Protein AF-A0A443Z5L1-F1 (afdb_monomer)

Solvent-accessible surface area (backbone atoms only — not comparable to full-atom values): 10093 Å² total; per-residue (Å²): 135,88,76,89,63,59,66,66,55,50,50,53,52,42,49,55,24,50,52,39,71,44,59,54,64,62,52,59,70,40,66,21,40,40,35,29,65,48,74,68,53,53,53,55,48,51,52,52,41,41,73,74,41,65,88,54,39,79,82,70,52,28,36,80,43,54,78,55,35,88,76,70,85,80,66,93,71,75,99,59,76,60,66,81,42,47,64,56,54,55,54,52,40,72,60,31,64,40,27,32,42,43,48,59,40,71,24,76,44,93,84,50,72,67,53,70,56,58,50,50,52,36,58,53,31,46,53,74,78,22,33,53,48,63,34,91,25,11,36,71,70,52,76,52,58,62,66,62,50,45,53,52,49,35,71,78,35,76,82,46,50,67,56,76,49,82,53,50,40,38,67,69,86,51,55,81

Mean predicted aligned error: 8.58 Å

Radius of gyration: 18.23 Å; Cα contacts (8 Å, |Δi|>4): 230; chains: 1; bounding box: 40×37×64 Å

Secondary structure (DSSP, 8-state):
-----HHHHHHHHHHHHHHTT--HHHHHH-S-EEEESSHHHHHHHHHHHHHH-TT--BTTTBEEEESS-S--SS-SS-S-TTTTTHHHHHHHHTT-SSEEEEE----SSTTPPPPHHHHHHHHHHTSTT-EEEE-SSSSGGGGS-HHHHHHHHHHH-TT---BS---TTS-TT-B-

Structure (mmCIF, N/CA/C/O backbone):
data_AF-A0A443Z5L1-F1
#
_entry.id   AF-A0A443Z5L1-F1
#
loop_
_atom_site.group_PDB
_atom_site.id
_atom_site.type_symbol
_atom_site.label_atom_id
_atom_site.label_alt_id
_atom_site.label_comp_id
_atom_site.label_asym_id
_atom_site.label_entity_id
_atom_site.label_seq_id
_atom_site.pdbx_PDB_ins_code
_atom_site.Cartn_x
_atom_site.Cartn_y
_atom_site.Cartn_z
_atom_site.occupancy
_atom_site.B_iso_or_equiv
_atom_site.auth_seq_id
_atom_site.auth_comp_id
_atom_site.auth_asym_id
_atom_site.auth_atom_id
_atom_site.pdbx_PDB_model_num
ATOM 1 N N . MET A 1 1 ? -18.007 12.789 37.864 1.00 31.73 1 MET A N 1
ATOM 2 C CA . MET A 1 1 ? -17.925 13.951 36.954 1.00 31.73 1 MET A CA 1
ATOM 3 C C . MET A 1 1 ? -17.239 13.487 35.683 1.00 31.73 1 MET A C 1
ATOM 5 O O . MET A 1 1 ? -16.045 13.236 35.713 1.00 31.73 1 MET A O 1
ATOM 9 N N . SER A 1 2 ? -18.011 13.251 34.622 1.00 41.75 2 SER A N 1
ATOM 10 C CA . SER A 1 2 ? -17.485 12.865 33.310 1.00 41.75 2 SER A CA 1
ATOM 11 C C . SER A 1 2 ? -17.088 14.154 32.591 1.00 41.75 2 SER A C 1
ATOM 13 O O . SER A 1 2 ? -17.957 14.958 32.257 1.00 41.75 2 SER A O 1
ATOM 15 N N . SER A 1 3 ? -15.787 14.426 32.488 1.00 40.59 3 SER A N 1
ATOM 16 C CA . SER A 1 3 ? -15.288 15.599 31.776 1.00 40.59 3 SER A CA 1
ATOM 17 C C . SER A 1 3 ? -15.259 15.311 30.277 1.00 40.59 3 SER A C 1
ATOM 19 O O . SER A 1 3 ? -14.750 14.299 29.800 1.00 40.59 3 SER A O 1
ATOM 21 N N . VAL A 1 4 ? -15.873 16.224 29.537 1.00 48.72 4 VAL A N 1
ATOM 22 C CA . VAL A 1 4 ? -16.046 16.200 28.090 1.00 48.72 4 VAL A CA 1
ATOM 23 C C . VAL A 1 4 ? -14.678 16.355 27.413 1.00 48.72 4 VAL A C 1
ATOM 25 O O . VAL A 1 4 ? -14.170 17.461 27.283 1.00 48.72 4 VAL A O 1
ATOM 28 N N . GLN A 1 5 ? -14.078 15.243 26.980 1.00 45.69 5 GLN A N 1
ATOM 29 C CA . GLN A 1 5 ? -12.923 15.216 26.063 1.00 45.69 5 GLN A CA 1
ATOM 30 C C . GLN A 1 5 ? -13.309 14.813 24.625 1.00 45.69 5 GLN A C 1
ATOM 32 O O . GLN A 1 5 ? -12.471 14.840 23.724 1.00 45.69 5 GLN A O 1
ATOM 37 N N . SER A 1 6 ? -14.574 14.451 24.365 1.00 50.78 6 SER A N 1
ATOM 38 C CA . SER A 1 6 ? -14.941 13.821 23.088 1.00 50.78 6 SER A CA 1
ATOM 39 C C . SER A 1 6 ? -14.967 14.790 21.902 1.00 50.78 6 SER A C 1
ATOM 41 O O . SER A 1 6 ? -14.531 14.406 20.820 1.00 50.78 6 SER A O 1
ATOM 43 N N . ILE A 1 7 ? -15.394 16.045 22.082 1.00 43.88 7 ILE A N 1
ATOM 44 C CA . ILE A 1 7 ? -15.660 16.966 20.959 1.00 43.88 7 ILE A CA 1
ATOM 45 C C . ILE A 1 7 ? -14.366 17.367 20.237 1.00 43.88 7 ILE A C 1
ATOM 47 O O . ILE A 1 7 ? -14.299 17.275 19.013 1.00 43.88 7 ILE A O 1
ATOM 51 N N . ALA A 1 8 ? -13.314 17.724 20.982 1.00 49.44 8 ALA A N 1
ATOM 52 C CA . ALA A 1 8 ? -12.023 18.096 20.399 1.00 49.44 8 ALA A CA 1
ATOM 53 C C . ALA A 1 8 ? -11.364 16.916 19.661 1.00 49.44 8 ALA A C 1
ATOM 55 O O . ALA A 1 8 ? -10.900 17.076 18.535 1.00 49.44 8 ALA A O 1
ATOM 56 N N . SER A 1 9 ? -11.401 15.712 20.251 1.00 61.09 9 SER A N 1
ATOM 57 C CA . SER A 1 9 ? -10.867 14.507 19.601 1.00 61.09 9 SER A CA 1
ATOM 58 C C . SER A 1 9 ? -11.655 14.120 18.345 1.00 61.09 9 SER A C 1
ATOM 60 O O . SER A 1 9 ? -11.063 13.711 17.352 1.00 61.09 9 SER A O 1
ATOM 62 N N . THR A 1 10 ? -12.981 14.292 18.359 1.00 64.62 10 THR A N 1
ATOM 63 C CA . THR A 1 10 ? -13.854 13.965 17.222 1.00 64.62 10 THR A CA 1
ATOM 64 C C . THR A 1 10 ? -13.638 14.940 16.071 1.00 64.62 10 THR A C 1
ATOM 66 O O . THR A 1 10 ? -13.553 14.511 14.924 1.00 64.62 10 THR A O 1
ATOM 69 N N . GLN A 1 11 ? -13.484 16.235 16.366 1.00 68.06 11 GLN A N 1
ATOM 70 C CA . GLN A 1 11 ? -13.192 17.238 15.345 1.00 68.06 11 GLN A CA 1
ATOM 71 C C . GLN A 1 11 ? -11.801 17.035 14.738 1.00 68.06 11 GLN A C 1
ATOM 73 O O . GLN A 1 11 ? -11.679 17.050 13.520 1.00 68.06 11 GLN A O 1
ATOM 78 N N . ALA A 1 12 ? -10.776 16.782 15.559 1.00 66.62 12 ALA A N 1
ATOM 79 C CA . ALA A 1 12 ? -9.424 16.502 15.076 1.00 66.62 12 ALA A CA 1
ATOM 80 C C . ALA A 1 12 ? -9.391 15.259 14.172 1.00 66.62 12 ALA A C 1
ATOM 82 O O . ALA A 1 12 ? -8.875 15.314 13.061 1.00 66.62 12 ALA A O 1
ATOM 83 N N . LYS A 1 13 ? -10.040 14.169 14.597 1.00 69.06 13 LYS A N 1
ATOM 84 C CA . LYS A 1 13 ? -10.194 12.947 13.794 1.00 69.06 13 LYS A CA 1
ATOM 85 C C . LYS A 1 13 ? -10.928 13.204 12.480 1.00 69.06 13 LYS A C 1
ATOM 87 O O . LYS A 1 13 ? -10.496 12.724 11.440 1.00 69.06 13 LYS A O 1
ATOM 92 N N . SER A 1 14 ? -12.017 13.969 12.524 1.00 72.88 14 SER A N 1
ATOM 93 C CA . SER A 1 14 ? -12.781 14.354 11.333 1.00 72.88 14 SER A CA 1
ATOM 94 C C . SER A 1 14 ? -11.940 15.187 10.363 1.00 72.88 14 SER A C 1
ATOM 96 O O . SER A 1 14 ? -11.967 14.934 9.163 1.00 72.88 14 SER A O 1
ATOM 98 N N . ASN A 1 15 ? -11.144 16.129 10.877 1.00 73.69 15 ASN A N 1
ATOM 99 C CA . ASN A 1 15 ? -10.243 16.948 10.071 1.00 73.69 15 ASN A CA 1
ATOM 100 C C . ASN A 1 15 ? -9.183 16.085 9.377 1.00 73.69 15 ASN A C 1
ATOM 102 O O . ASN A 1 15 ? -9.082 16.165 8.162 1.00 73.69 15 ASN A O 1
ATOM 106 N N . ILE A 1 16 ? -8.517 15.177 10.101 1.00 73.38 16 ILE A N 1
ATOM 107 C CA . ILE A 1 16 ? -7.538 14.248 9.510 1.00 73.38 16 ILE A CA 1
ATOM 108 C C . ILE A 1 16 ? -8.179 13.403 8.396 1.00 73.38 16 ILE A C 1
ATOM 110 O O . ILE A 1 16 ? -7.603 13.237 7.324 1.00 73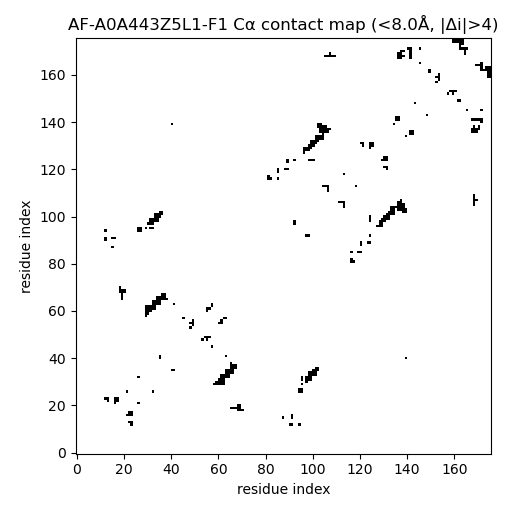.38 16 ILE A O 1
ATOM 114 N N . CYS A 1 17 ? -9.399 12.896 8.609 1.00 74.38 17 CYS A N 1
ATOM 115 C CA . CYS A 1 17 ? -10.117 12.152 7.570 1.00 74.38 17 CYS A CA 1
ATOM 116 C C . CYS A 1 17 ? -10.371 13.027 6.331 1.00 74.38 17 CYS A C 1
ATOM 118 O O . CYS A 1 17 ? -10.115 12.594 5.208 1.00 74.38 17 CYS A O 1
ATOM 120 N N . ASN A 1 18 ? -10.831 14.267 6.533 1.00 75.38 18 ASN A N 1
ATOM 121 C CA . ASN A 1 18 ? -11.095 15.217 5.451 1.00 75.38 18 ASN A CA 1
ATOM 122 C C . ASN A 1 18 ? -9.822 15.613 4.695 1.00 75.38 18 ASN A C 1
ATOM 124 O O . ASN A 1 18 ? -9.876 15.760 3.470 1.00 75.38 18 ASN A O 1
ATOM 128 N N . ASP A 1 19 ? -8.703 15.756 5.402 1.00 73.19 19 ASP A N 1
ATOM 129 C CA . ASP A 1 19 ? -7.395 16.061 4.825 1.00 73.19 19 ASP A CA 1
ATOM 130 C C . ASP A 1 19 ? -6.937 14.920 3.913 1.00 73.19 19 ASP A C 1
ATOM 132 O O . ASP A 1 19 ? -6.482 15.169 2.800 1.00 73.19 19 ASP A O 1
ATOM 136 N N . LEU A 1 20 ? -7.194 13.670 4.310 1.00 72.62 20 LEU A N 1
ATOM 137 C CA . LEU A 1 20 ? -6.984 12.489 3.468 1.00 72.62 20 LEU A CA 1
ATOM 138 C C . LEU A 1 20 ? -8.030 12.314 2.355 1.00 72.62 20 LEU A C 1
ATOM 140 O O . LEU A 1 20 ? -7.861 11.480 1.468 1.00 72.62 20 LEU A O 1
ATOM 144 N N . GLY A 1 21 ? -9.112 13.094 2.378 1.00 78.00 21 GLY A N 1
ATOM 145 C CA . GLY A 1 21 ? -10.202 13.016 1.407 1.00 78.00 21 GLY A CA 1
ATOM 146 C C . GLY A 1 21 ? -11.243 11.927 1.688 1.00 78.00 21 GLY A C 1
ATOM 147 O O . GLY A 1 21 ? -12.059 11.647 0.811 1.00 78.00 21 GLY A O 1
ATOM 148 N N . TYR A 1 22 ? -11.255 11.345 2.890 1.00 81.56 22 TYR A N 1
ATOM 149 C CA . TYR A 1 22 ? -12.206 10.312 3.307 1.00 81.56 22 TYR A CA 1
ATOM 150 C C . TYR A 1 22 ? -13.192 10.828 4.353 1.00 81.56 22 TYR A C 1
ATOM 152 O O . TYR A 1 22 ? -12.892 11.718 5.148 1.00 81.56 22 TYR A O 1
ATOM 160 N N . LYS A 1 23 ? -14.386 10.233 4.410 1.00 82.31 23 LYS A N 1
ATOM 161 C CA . LYS A 1 23 ? -15.304 10.484 5.524 1.00 82.31 23 LYS A CA 1
ATOM 162 C C . LYS A 1 23 ? -14.938 9.574 6.689 1.00 82.31 23 LYS A C 1
ATOM 164 O O . LYS A 1 23 ? -14.677 8.389 6.505 1.00 82.31 23 LYS A O 1
ATOM 169 N N . ALA A 1 24 ? -15.019 10.097 7.911 1.00 81.19 24 ALA A N 1
ATOM 170 C CA . ALA A 1 24 ? -14.783 9.301 9.117 1.00 81.19 24 ALA A CA 1
ATOM 171 C C . ALA A 1 24 ? -15.711 8.070 9.214 1.00 81.19 24 ALA A C 1
ATOM 173 O O . ALA A 1 24 ? -15.306 7.038 9.743 1.00 81.19 24 ALA A O 1
ATOM 174 N N . SER A 1 25 ? -16.936 8.153 8.677 1.00 82.75 25 SER A N 1
ATOM 175 C CA . SER A 1 25 ? -17.868 7.019 8.594 1.00 82.75 25 SER A CA 1
ATOM 176 C C . SER A 1 25 ? -17.292 5.838 7.822 1.00 82.75 25 SER A C 1
ATOM 178 O O . SER A 1 25 ? -17.457 4.702 8.253 1.00 82.75 25 SER A O 1
ATOM 180 N N . ASP A 1 26 ? -16.590 6.110 6.723 1.00 82.62 26 ASP A N 1
ATOM 181 C CA . ASP A 1 26 ? -16.082 5.081 5.815 1.00 82.62 26 ASP A CA 1
ATOM 182 C C . ASP A 1 26 ? -14.966 4.277 6.500 1.00 82.62 26 ASP A C 1
ATOM 184 O O . ASP A 1 26 ? -14.869 3.063 6.346 1.00 82.62 26 ASP A O 1
ATOM 188 N N . ILE A 1 27 ? -14.170 4.953 7.333 1.00 84.25 27 ILE A N 1
ATOM 189 C CA . ILE A 1 27 ? -13.104 4.359 8.148 1.00 84.25 27 ILE A CA 1
ATOM 190 C C . ILE A 1 27 ? -13.691 3.539 9.306 1.00 84.25 27 ILE A C 1
ATOM 192 O O . ILE A 1 27 ? -13.242 2.429 9.592 1.00 84.25 27 ILE A O 1
ATOM 196 N N . LEU A 1 28 ? -14.706 4.074 9.988 1.00 83.44 28 LEU A N 1
ATOM 197 C CA . LEU A 1 28 ? -15.313 3.422 11.153 1.00 83.44 28 LEU A CA 1
ATOM 198 C C . LEU A 1 28 ? -16.140 2.184 10.788 1.00 83.44 28 LEU A C 1
ATOM 200 O O . LEU A 1 28 ? -16.243 1.267 11.598 1.00 83.44 28 LEU A O 1
ATOM 204 N N . GLN A 1 29 ? -16.761 2.174 9.608 1.00 84.06 29 GLN A N 1
ATOM 205 C CA . GLN A 1 29 ? -17.620 1.076 9.157 1.00 84.06 29 GLN A CA 1
ATOM 206 C C . GLN A 1 29 ? -16.851 -0.042 8.448 1.00 84.06 29 GLN A C 1
ATOM 208 O O . GLN A 1 29 ? -17.359 -1.158 8.365 1.00 84.06 29 GLN A O 1
ATOM 213 N N . ALA A 1 30 ? -15.646 0.230 7.943 1.00 86.69 30 ALA A N 1
ATOM 214 C CA . ALA A 1 30 ? -14.820 -0.796 7.323 1.00 86.69 30 ALA A CA 1
ATOM 215 C C . ALA A 1 30 ? -14.405 -1.858 8.353 1.00 86.69 30 ALA A C 1
ATOM 217 O O . ALA A 1 30 ? -13.906 -1.542 9.431 1.00 86.69 30 ALA A O 1
ATOM 218 N N . ASN A 1 31 ? -14.559 -3.136 8.004 1.00 90.56 31 ASN A N 1
ATOM 219 C CA . ASN A 1 31 ? -14.120 -4.239 8.865 1.00 90.56 31 ASN A CA 1
ATOM 220 C C . ASN A 1 31 ? -12.594 -4.258 9.043 1.00 90.56 31 ASN A C 1
ATOM 222 O O . ASN A 1 31 ? -12.097 -4.575 10.120 1.00 90.56 31 ASN A O 1
ATOM 226 N N . CYS A 1 32 ? -11.865 -3.901 7.987 1.00 93.81 32 CYS A N 1
ATOM 227 C CA . CYS A 1 32 ? -10.419 -3.751 7.974 1.00 93.81 32 CYS A CA 1
ATOM 228 C C . CYS A 1 32 ? -10.038 -2.635 6.998 1.00 93.81 32 CYS A C 1
ATOM 230 O O . CYS A 1 32 ? -10.664 -2.501 5.942 1.00 93.81 32 CYS A O 1
ATOM 232 N N . ILE A 1 33 ? -9.016 -1.848 7.324 1.00 93.19 33 ILE A N 1
ATOM 233 C CA . ILE A 1 33 ? -8.470 -0.841 6.407 1.00 93.19 33 ILE A CA 1
ATOM 234 C C . ILE A 1 33 ? -7.036 -1.192 6.064 1.00 93.19 33 ILE A C 1
ATOM 236 O O . ILE A 1 33 ? -6.245 -1.491 6.953 1.00 93.19 33 ILE A O 1
ATOM 240 N N . ILE A 1 34 ? -6.698 -1.107 4.783 1.00 94.25 34 ILE A N 1
ATOM 241 C CA . ILE A 1 34 ? -5.330 -1.234 4.296 1.00 94.25 34 ILE A CA 1
ATOM 242 C C . ILE A 1 34 ? -4.897 0.133 3.760 1.00 94.25 34 ILE A C 1
ATOM 244 O O . ILE A 1 34 ? -5.422 0.612 2.758 1.00 94.25 34 ILE A O 1
ATOM 248 N N . TRP A 1 35 ? -3.964 0.771 4.454 1.00 91.56 35 TRP A N 1
ATOM 249 C CA . TRP A 1 35 ? -3.393 2.065 4.100 1.00 91.56 35 TRP A CA 1
ATOM 250 C C . TRP A 1 35 ? -2.218 1.876 3.147 1.00 91.56 35 TRP A C 1
ATOM 252 O O . TRP A 1 35 ? -1.294 1.133 3.475 1.00 91.56 35 TRP A O 1
ATOM 262 N N . VAL A 1 36 ? -2.250 2.546 1.997 1.00 91.25 36 VAL A N 1
ATOM 263 C CA . VAL A 1 36 ? -1.218 2.445 0.951 1.00 91.25 36 VAL A CA 1
ATOM 264 C C . VAL A 1 36 ? -0.808 3.824 0.438 1.00 91.25 36 VAL A C 1
ATOM 266 O O . VAL A 1 36 ? -1.536 4.805 0.637 1.00 91.25 36 VAL A O 1
ATOM 269 N N . GLU A 1 37 ? 0.349 3.910 -0.217 1.00 84.56 37 GLU A N 1
ATOM 270 C CA . GLU A 1 37 ? 0.905 5.181 -0.683 1.00 84.56 37 GLU A CA 1
ATOM 271 C C . GLU A 1 37 ? 0.128 5.715 -1.879 1.00 84.56 37 GLU A C 1
ATOM 273 O O . GLU A 1 37 ? -0.280 6.881 -1.905 1.00 84.56 37 GLU A O 1
ATOM 278 N N . GLY A 1 38 ? -0.123 4.831 -2.844 1.00 87.06 38 GLY A N 1
ATOM 279 C CA . GLY A 1 38 ? -0.617 5.228 -4.148 1.00 87.06 38 GLY A CA 1
ATOM 280 C C . GLY A 1 38 ? -1.593 4.253 -4.801 1.00 87.06 38 GLY A C 1
ATOM 281 O O . GLY A 1 38 ? -1.856 3.149 -4.315 1.00 87.06 38 GLY A O 1
ATOM 282 N N . PRO A 1 39 ? -2.167 4.669 -5.942 1.00 90.12 39 PRO A N 1
ATOM 283 C CA . PRO A 1 39 ? -3.118 3.860 -6.694 1.00 90.12 39 PRO A CA 1
ATOM 284 C C . PRO A 1 39 ? -2.497 2.583 -7.280 1.00 90.12 39 PRO A C 1
ATOM 286 O O . PRO A 1 39 ? -3.219 1.598 -7.425 1.00 90.12 39 PRO A O 1
ATOM 289 N N . SER A 1 40 ? -1.195 2.573 -7.587 1.00 90.50 40 SER A N 1
ATOM 290 C CA . SER A 1 40 ? -0.458 1.381 -8.039 1.00 90.50 40 SER A CA 1
ATOM 291 C C . SER A 1 40 ? -0.521 0.264 -6.999 1.00 90.50 40 SER A C 1
ATOM 293 O O . SER A 1 40 ? -0.958 -0.844 -7.309 1.00 90.50 40 SER A O 1
ATOM 295 N N . ASP A 1 41 ? -0.203 0.575 -5.743 1.00 93.19 41 ASP A N 1
ATOM 296 C CA . ASP A 1 41 ? -0.202 -0.383 -4.635 1.00 93.19 41 ASP A CA 1
ATOM 297 C C . ASP A 1 41 ? -1.563 -1.054 -4.480 1.00 93.19 41 ASP A C 1
ATOM 299 O O . ASP A 1 41 ? -1.660 -2.270 -4.308 1.00 93.19 41 ASP A O 1
ATOM 303 N N . ARG A 1 42 ? -2.639 -0.264 -4.588 1.00 95.25 42 ARG A N 1
ATOM 304 C CA . ARG A 1 42 ? -4.013 -0.769 -4.524 1.00 95.25 42 ARG A CA 1
ATOM 305 C C . ARG A 1 42 ? -4.280 -1.814 -5.602 1.00 95.25 42 ARG A C 1
ATOM 307 O O . ARG A 1 42 ? -4.936 -2.813 -5.312 1.00 95.25 42 ARG A O 1
ATOM 314 N N . ILE A 1 43 ? -3.789 -1.601 -6.824 1.00 95.44 43 ILE A N 1
ATOM 315 C CA . ILE A 1 43 ? -3.952 -2.554 -7.929 1.00 95.44 43 ILE A CA 1
ATOM 316 C C . ILE A 1 43 ? -3.244 -3.868 -7.586 1.00 95.44 43 ILE A C 1
ATOM 318 O O . ILE A 1 43 ? -3.872 -4.928 -7.645 1.00 95.44 43 ILE A O 1
ATOM 322 N N . TYR A 1 44 ? -1.977 -3.807 -7.168 1.00 95.94 44 TYR A N 1
ATOM 323 C CA . TYR A 1 44 ? -1.201 -5.004 -6.833 1.00 95.94 44 TYR A CA 1
ATOM 324 C C . TYR A 1 44 ? -1.795 -5.768 -5.648 1.00 95.94 44 TYR A C 1
ATOM 326 O O . TYR A 1 44 ? -1.981 -6.984 -5.722 1.00 95.94 44 TYR A O 1
ATOM 334 N N . LEU A 1 45 ? -2.166 -5.066 -4.577 1.00 96.94 45 LEU A N 1
ATOM 335 C CA . LEU A 1 45 ? -2.755 -5.681 -3.391 1.00 96.94 45 LEU A CA 1
ATOM 336 C C . LEU A 1 45 ? -4.104 -6.325 -3.690 1.00 96.94 45 LEU A C 1
ATOM 338 O O . LEU A 1 45 ? -4.325 -7.457 -3.269 1.00 96.94 45 LEU A O 1
ATOM 342 N N . ASN A 1 46 ? -4.990 -5.663 -4.438 1.00 97.19 46 ASN A N 1
ATOM 343 C CA . ASN A 1 46 ? -6.265 -6.269 -4.826 1.00 97.19 46 ASN A CA 1
ATOM 344 C C . ASN A 1 46 ? -6.059 -7.520 -5.686 1.00 97.19 46 ASN A C 1
ATOM 346 O O . ASN A 1 46 ? -6.742 -8.527 -5.478 1.00 97.19 46 ASN A O 1
ATOM 350 N N . PHE A 1 47 ? -5.100 -7.498 -6.614 1.00 96.38 47 PHE A N 1
ATOM 351 C CA . PHE A 1 47 ? -4.759 -8.676 -7.406 1.00 96.38 47 PHE A CA 1
ATOM 352 C C . PHE A 1 47 ? -4.248 -9.827 -6.524 1.00 96.38 47 PHE A C 1
ATOM 354 O O . PHE A 1 47 ? -4.736 -10.953 -6.630 1.00 96.38 47 PHE A O 1
ATOM 361 N N . TRP A 1 48 ? -3.313 -9.567 -5.607 1.00 96.81 48 TRP A N 1
ATOM 362 C CA . TRP A 1 48 ? -2.774 -10.606 -4.725 1.00 96.81 48 TRP A CA 1
ATOM 363 C C . TRP A 1 48 ? -3.804 -11.129 -3.723 1.00 96.81 48 TRP A C 1
ATOM 365 O O . TRP A 1 48 ? -3.874 -12.340 -3.512 1.00 96.81 48 TRP A O 1
ATOM 375 N N . LEU A 1 49 ? -4.622 -10.252 -3.135 1.00 96.31 49 LEU A N 1
ATOM 376 C CA . LEU A 1 49 ? -5.677 -10.633 -2.196 1.00 96.31 49 LEU A CA 1
ATOM 377 C C . LEU A 1 49 ? -6.739 -11.487 -2.882 1.00 96.31 49 LEU A C 1
ATOM 379 O O . LEU A 1 49 ? -7.009 -12.583 -2.405 1.00 96.31 49 LEU A O 1
ATOM 383 N N . SER A 1 50 ? -7.264 -11.060 -4.033 1.00 96.19 50 SER A N 1
ATOM 384 C CA . SER A 1 50 ? -8.251 -11.852 -4.783 1.00 96.19 50 SER A CA 1
ATOM 385 C C . SER A 1 50 ? -7.690 -13.195 -5.261 1.00 96.19 50 SER A C 1
ATOM 387 O O . SER A 1 50 ? -8.401 -14.196 -5.267 1.00 96.19 50 SER A O 1
ATOM 389 N N . SER A 1 51 ? -6.396 -13.253 -5.590 1.00 96.38 51 SER A N 1
ATOM 390 C CA . SER A 1 51 ? -5.730 -14.498 -5.992 1.00 96.38 51 SER A CA 1
ATOM 391 C C . SER A 1 51 ? -5.499 -15.469 -4.829 1.00 96.38 51 SER A C 1
ATOM 393 O O . SER A 1 51 ? -5.458 -16.681 -5.037 1.00 96.38 51 SER A O 1
ATOM 395 N N . LYS A 1 52 ? -5.287 -14.967 -3.606 1.00 96.94 52 LYS A N 1
ATOM 396 C CA . LYS A 1 52 ? -4.957 -15.791 -2.426 1.00 96.94 52 LYS A CA 1
ATOM 397 C C . LYS A 1 52 ? -6.154 -16.093 -1.533 1.00 96.94 52 LYS A C 1
ATOM 399 O O . LYS A 1 52 ? -6.185 -17.148 -0.908 1.00 96.94 52 LYS A O 1
ATOM 404 N N . ALA A 1 53 ? -7.100 -15.174 -1.462 1.00 96.50 53 ALA A N 1
ATOM 405 C CA . ALA A 1 53 ? -8.284 -15.227 -0.626 1.00 96.50 53 ALA A CA 1
ATOM 406 C C . ALA A 1 53 ? -9.455 -14.600 -1.405 1.00 96.50 53 ALA A C 1
ATOM 408 O O . ALA A 1 53 ? -9.859 -13.480 -1.100 1.00 96.50 53 ALA A O 1
ATOM 409 N N . PRO A 1 54 ? -9.993 -15.303 -2.421 1.00 94.94 54 PRO A N 1
ATOM 410 C CA . PRO A 1 54 ? -11.027 -14.770 -3.316 1.00 94.94 54 PRO A CA 1
ATOM 411 C C . PRO A 1 54 ? -12.325 -14.380 -2.597 1.00 94.94 54 PRO A C 1
ATOM 413 O O . PRO A 1 54 ? -13.095 -13.576 -3.113 1.00 94.94 54 PRO A O 1
ATOM 416 N N . ASP A 1 55 ? -12.551 -14.916 -1.396 1.00 96.56 55 ASP A N 1
ATOM 417 C CA . ASP A 1 55 ? -13.696 -14.563 -0.558 1.00 96.56 55 ASP A CA 1
ATOM 418 C C . ASP A 1 55 ? -13.543 -13.180 0.102 1.00 96.56 55 ASP A C 1
ATOM 420 O O . ASP A 1 55 ? -14.527 -12.609 0.569 1.00 96.56 55 ASP A O 1
ATOM 424 N N . LEU A 1 56 ? -12.334 -12.602 0.146 1.00 94.88 56 LEU A N 1
ATOM 425 C CA . LEU A 1 56 ? -12.115 -11.235 0.617 1.00 94.88 56 LEU A CA 1
ATOM 426 C C . LEU A 1 56 ? -12.421 -10.246 -0.510 1.00 94.88 56 LEU A C 1
ATOM 428 O O . LEU A 1 56 ? -11.813 -10.278 -1.574 1.00 94.88 56 LEU A O 1
ATOM 432 N N . VAL A 1 57 ? -13.352 -9.328 -0.247 1.00 92.62 57 VAL A N 1
ATOM 433 C CA . VAL A 1 57 ? -13.897 -8.407 -1.247 1.00 92.62 57 VAL A CA 1
ATOM 434 C C . VAL A 1 57 ? -13.717 -6.990 -0.732 1.00 92.62 57 VAL A C 1
ATOM 436 O O . VAL A 1 57 ? -14.188 -6.661 0.363 1.00 92.62 57 VAL A O 1
ATOM 439 N N . GLU A 1 58 ? -13.034 -6.158 -1.515 1.00 94.38 58 GLU A N 1
ATOM 440 C CA . GLU A 1 58 ? -12.895 -4.737 -1.210 1.00 94.38 58 GLU A CA 1
ATOM 441 C C . GLU A 1 58 ? -14.283 -4.065 -1.150 1.00 94.38 58 GLU A C 1
ATOM 443 O O . GLU A 1 58 ? -15.149 -4.319 -1.985 1.00 94.38 58 GLU A O 1
ATOM 448 N N . GLY A 1 59 ? -14.515 -3.222 -0.144 1.00 91.00 59 GLY A N 1
ATOM 449 C CA . GLY A 1 59 ? -15.798 -2.572 0.135 1.00 91.00 59 GLY A CA 1
ATOM 450 C C . GLY A 1 59 ? -16.770 -3.404 0.980 1.00 91.00 59 GLY A C 1
ATOM 451 O O . GLY A 1 59 ? -17.783 -2.870 1.425 1.00 91.00 59 GLY A O 1
ATOM 452 N N . ILE A 1 60 ? -16.467 -4.682 1.238 1.00 91.62 60 ILE A N 1
ATOM 453 C CA . ILE A 1 60 ? -17.251 -5.555 2.132 1.00 91.62 60 ILE A CA 1
ATOM 454 C C . ILE A 1 60 ? -16.385 -6.019 3.307 1.00 91.62 60 ILE A C 1
ATOM 456 O O . ILE A 1 60 ? -16.709 -5.791 4.473 1.00 91.62 60 ILE A O 1
ATOM 460 N N . HIS A 1 61 ? -15.263 -6.669 3.003 1.00 93.88 61 HIS A N 1
ATOM 461 C CA . HIS A 1 61 ? -14.379 -7.284 3.994 1.00 93.88 61 HIS A CA 1
ATOM 462 C C . HIS A 1 61 ? -13.223 -6.368 4.395 1.00 93.88 61 HIS A C 1
ATOM 464 O O . HIS A 1 61 ? -12.792 -6.381 5.545 1.00 93.88 61 HIS A O 1
ATOM 470 N N . TYR A 1 62 ? -12.731 -5.557 3.466 1.00 94.94 62 TYR A N 1
ATOM 471 C CA . TYR A 1 62 ? -11.690 -4.568 3.718 1.00 94.94 62 TYR A CA 1
ATOM 472 C C . TYR A 1 62 ? -11.871 -3.368 2.789 1.00 94.94 62 TYR A C 1
ATOM 474 O O . TYR A 1 62 ? -12.561 -3.471 1.779 1.00 94.94 62 TYR A O 1
ATOM 482 N N . SER A 1 63 ? -11.227 -2.250 3.099 1.00 94.00 63 SER A N 1
ATOM 483 C CA . SER A 1 63 ? -11.137 -1.089 2.209 1.00 94.00 63 SER A CA 1
ATOM 484 C C . SER A 1 63 ? -9.679 -0.681 2.055 1.00 94.00 63 SER A C 1
ATOM 486 O O . SER A 1 63 ? -8.968 -0.596 3.058 1.00 94.00 63 SER A O 1
ATOM 488 N N . ILE A 1 64 ? -9.227 -0.410 0.827 1.00 93.88 64 ILE A N 1
ATOM 489 C CA . ILE A 1 64 ? -7.904 0.181 0.601 1.00 93.88 64 ILE A CA 1
ATOM 490 C C . ILE A 1 64 ? -8.051 1.702 0.574 1.00 93.88 64 ILE A C 1
ATOM 492 O O . ILE A 1 64 ? -8.864 2.250 -0.174 1.00 93.88 64 ILE A O 1
ATOM 496 N N . MET A 1 65 ? -7.272 2.385 1.407 1.00 90.75 65 MET A N 1
ATOM 497 C CA . MET A 1 65 ? -7.279 3.840 1.527 1.00 90.75 65 MET A CA 1
ATOM 498 C C . MET A 1 65 ? -5.879 4.407 1.322 1.00 90.75 65 MET A C 1
ATOM 500 O O . MET A 1 65 ? -4.880 3.789 1.685 1.00 90.75 65 M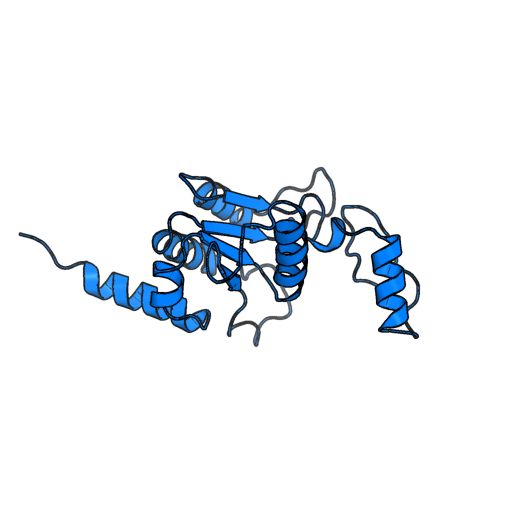ET A O 1
ATOM 504 N N . PHE A 1 66 ? -5.812 5.598 0.739 1.00 86.38 66 PHE A N 1
ATOM 505 C CA . PHE A 1 66 ? -4.559 6.273 0.447 1.00 86.38 66 PHE A CA 1
ATOM 506 C C . PHE A 1 66 ? -4.192 7.217 1.572 1.00 86.38 66 PHE A C 1
ATOM 508 O O . PHE A 1 66 ? -5.015 8.015 2.021 1.00 86.38 66 PHE A O 1
ATOM 515 N N . TYR A 1 67 ? -2.932 7.187 1.977 1.00 77.25 67 TYR A N 1
ATOM 516 C CA . TYR A 1 67 ? -2.420 8.197 2.891 1.00 77.25 67 TYR A CA 1
ATOM 517 C C . TYR A 1 67 ? -1.751 9.391 2.192 1.00 77.25 67 TYR A C 1
ATOM 519 O O . TYR A 1 67 ? -1.357 10.351 2.850 1.00 77.25 67 TYR A O 1
ATOM 527 N N . GLY A 1 68 ? -1.676 9.363 0.856 1.00 64.62 68 GLY A N 1
ATOM 528 C CA . GLY A 1 68 ? -1.139 10.436 0.008 1.00 64.62 68 GLY A CA 1
ATOM 529 C C . GLY A 1 68 ? -2.160 11.470 -0.507 1.00 64.62 68 GLY A C 1
ATOM 530 O O . GLY A 1 68 ? -1.849 12.226 -1.425 1.00 64.62 68 GLY A O 1
ATOM 531 N N . GLY A 1 69 ? -3.390 11.518 0.021 1.00 50.50 69 GLY A N 1
ATOM 532 C CA . GLY A 1 69 ? -4.475 12.368 -0.500 1.00 50.50 69 GLY A CA 1
ATOM 533 C C . GLY A 1 69 ? -4.379 13.864 -0.141 1.00 50.50 69 GLY A C 1
ATOM 534 O O . GLY A 1 69 ? -4.152 14.211 1.009 1.00 50.50 69 GLY A O 1
ATOM 535 N N . LYS A 1 70 ? -4.589 14.739 -1.144 1.00 41.16 70 LYS A N 1
ATOM 536 C CA . LYS A 1 70 ? -4.706 16.228 -1.151 1.00 41.16 70 LYS A CA 1
ATOM 537 C C . LYS A 1 70 ? -3.511 17.122 -0.786 1.00 41.16 70 LYS A C 1
ATOM 539 O O . LYS A 1 70 ? -3.547 18.284 -1.181 1.00 41.16 70 LYS A O 1
ATOM 544 N N . SER A 1 71 ? -2.441 16.623 -0.171 1.00 40.50 71 SER A N 1
ATOM 545 C CA . SER A 1 71 ? -1.231 17.426 0.119 1.00 40.50 71 SER A CA 1
ATOM 546 C C . SER A 1 71 ? 0.046 16.806 -0.458 1.00 40.50 71 SER A C 1
ATOM 548 O O . SER A 1 71 ? 1.055 16.657 0.225 1.00 40.50 71 SER A O 1
ATOM 550 N N . PHE A 1 72 ? -0.026 16.439 -1.740 1.00 39.09 72 PHE A N 1
ATOM 551 C CA . PHE A 1 72 ? 1.127 16.114 -2.592 1.00 39.09 72 PHE A CA 1
ATOM 552 C C . PHE A 1 72 ? 1.467 17.261 -3.566 1.00 39.09 72 PHE A C 1
ATOM 554 O O . PHE A 1 72 ? 2.305 17.108 -4.448 1.00 39.09 72 PHE A O 1
ATOM 561 N N . SER A 1 73 ? 0.822 18.430 -3.440 1.00 33.38 73 SER A N 1
ATOM 562 C CA . SER A 1 73 ? 1.008 19.554 -4.368 1.00 33.38 73 SER A CA 1
ATOM 563 C C . SER A 1 73 ? 2.180 20.485 -4.037 1.00 33.38 73 SER A C 1
ATOM 565 O O . SER A 1 73 ? 2.370 21.450 -4.773 1.00 33.38 73 SER A O 1
ATOM 567 N N . HIS A 1 74 ? 2.968 20.242 -2.979 1.00 29.67 74 HIS A N 1
ATOM 568 C CA . HIS A 1 74 ? 4.034 21.187 -2.609 1.00 29.67 74 HIS A CA 1
ATOM 569 C C . HIS A 1 74 ? 5.457 20.666 -2.430 1.00 29.67 74 HIS A C 1
ATOM 571 O O . HIS A 1 74 ? 6.344 21.514 -2.433 1.00 29.67 74 HIS A O 1
ATOM 577 N N . LEU A 1 75 ? 5.747 19.367 -2.336 1.00 30.80 75 LEU A N 1
ATOM 578 C CA . LEU A 1 75 ? 7.130 18.940 -2.077 1.00 30.80 75 LEU A CA 1
ATOM 579 C C . LEU A 1 75 ? 7.512 17.669 -2.839 1.00 30.80 75 LEU A C 1
ATOM 581 O O . LEU A 1 75 ? 7.726 16.596 -2.287 1.00 30.80 75 LEU A O 1
ATOM 585 N N . SER A 1 76 ? 7.701 17.834 -4.147 1.00 34.12 76 SER A N 1
ATOM 586 C CA . SER A 1 76 ? 8.759 17.106 -4.838 1.00 34.12 76 SER A CA 1
ATOM 587 C C . SER A 1 76 ? 10.105 17.527 -4.235 1.00 34.12 76 SER A C 1
ATOM 589 O O . SER A 1 76 ? 10.634 18.587 -4.572 1.00 34.12 76 SER A O 1
ATOM 591 N N . GLY A 1 77 ? 10.652 16.707 -3.343 1.00 30.12 77 GLY A N 1
ATOM 592 C CA . GLY A 1 77 ? 12.044 16.810 -2.916 1.00 30.12 77 GLY A CA 1
ATOM 593 C C . GLY A 1 77 ? 12.224 16.877 -1.405 1.00 30.12 77 GLY A C 1
ATOM 594 O O . GLY A 1 77 ? 11.741 17.793 -0.751 1.00 30.12 77 GLY A O 1
ATOM 595 N N . VAL A 1 78 ? 13.058 15.958 -0.915 1.00 31.05 78 VAL A N 1
ATOM 596 C CA . VAL A 1 78 ? 13.569 15.823 0.457 1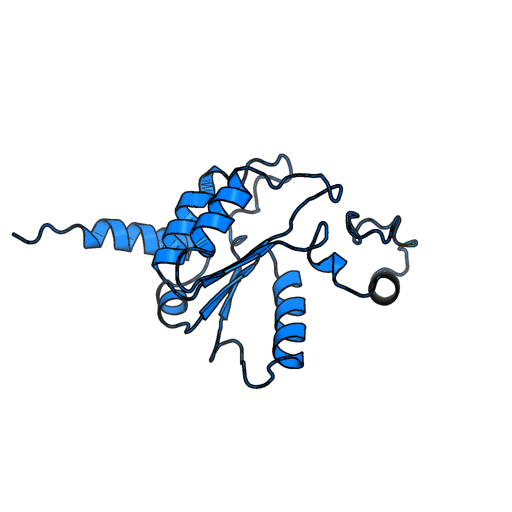.00 31.05 78 VAL A CA 1
ATOM 597 C C . VAL A 1 78 ? 12.624 15.075 1.405 1.00 31.05 78 VAL A C 1
ATOM 599 O O . VAL A 1 78 ? 11.696 15.672 1.926 1.00 31.05 78 VAL A O 1
ATOM 602 N N . ASP A 1 79 ? 12.924 13.783 1.612 1.00 38.88 79 ASP A N 1
ATOM 603 C CA . ASP A 1 79 ? 12.803 12.861 2.777 1.00 38.88 79 ASP A CA 1
ATOM 604 C C . ASP A 1 79 ? 12.107 13.274 4.112 1.00 38.88 79 ASP A C 1
ATOM 606 O O . ASP A 1 79 ? 12.234 12.570 5.114 1.00 38.88 79 ASP A O 1
ATOM 610 N N . ASN A 1 80 ? 11.347 14.365 4.191 1.00 37.50 80 ASN A N 1
ATOM 611 C CA . ASN A 1 80 ? 10.858 14.963 5.438 1.00 37.50 80 ASN A CA 1
ATOM 612 C C . ASN A 1 80 ? 9.366 14.718 5.738 1.00 37.50 80 ASN A C 1
ATOM 614 O O . ASN A 1 80 ? 8.930 15.001 6.850 1.00 37.50 80 ASN A O 1
ATOM 618 N N . ASP A 1 81 ? 8.569 14.159 4.824 1.00 48.75 81 ASP A N 1
ATOM 619 C CA . ASP A 1 81 ? 7.097 14.230 4.940 1.00 48.75 81 ASP A CA 1
ATOM 620 C C . ASP A 1 81 ? 6.430 13.171 5.846 1.00 48.75 81 ASP A C 1
ATOM 622 O O . ASP A 1 81 ? 5.247 13.278 6.166 1.00 48.75 81 ASP A O 1
ATOM 626 N N . VAL A 1 82 ? 7.156 12.148 6.312 1.00 50.78 82 VAL A N 1
ATOM 627 C CA . VAL A 1 82 ? 6.554 11.122 7.192 1.00 50.78 82 VAL A CA 1
ATOM 628 C C . VAL A 1 82 ? 6.634 11.531 8.670 1.00 50.78 82 VAL A C 1
ATOM 630 O O . VAL A 1 82 ? 5.793 11.110 9.458 1.00 50.78 82 VAL A O 1
ATOM 633 N N . SER A 1 83 ? 7.624 12.341 9.075 1.00 50.22 83 SER A N 1
ATOM 634 C CA . SER A 1 83 ? 7.898 12.619 10.499 1.00 50.22 83 SER A CA 1
ATOM 635 C C . SER A 1 83 ? 6.782 13.413 11.183 1.00 50.22 83 SER A C 1
ATOM 637 O O . SER A 1 83 ? 6.384 13.055 12.291 1.00 50.22 83 SER A O 1
ATOM 639 N N . ASP A 1 84 ? 6.241 14.431 10.512 1.00 53.72 84 ASP A N 1
ATOM 640 C CA . ASP A 1 84 ? 5.181 15.284 11.068 1.00 53.72 84 ASP A CA 1
ATOM 641 C C . ASP A 1 84 ? 3.799 14.613 11.024 1.00 53.72 84 ASP A C 1
ATOM 643 O O . ASP A 1 84 ? 2.918 14.953 11.808 1.00 53.72 84 ASP A O 1
ATOM 647 N N . ARG A 1 85 ? 3.624 13.601 10.163 1.00 63.25 85 ARG A N 1
ATOM 648 C CA . ARG A 1 85 ? 2.342 12.911 9.947 1.00 63.25 85 ARG A CA 1
ATOM 649 C C . ARG A 1 85 ? 2.186 11.621 10.748 1.00 63.25 85 ARG A C 1
ATOM 651 O O . ARG A 1 85 ? 1.121 11.010 10.719 1.00 63.25 85 ARG A O 1
ATOM 658 N N . VAL A 1 86 ? 3.212 11.179 11.485 1.00 68.56 86 VAL A N 1
ATOM 659 C CA . VAL A 1 86 ? 3.124 9.946 12.294 1.00 68.56 86 VAL A CA 1
ATOM 660 C C . VAL A 1 86 ? 1.968 10.007 13.288 1.00 68.56 86 VAL A C 1
ATOM 662 O O . VAL A 1 86 ? 1.258 9.018 13.453 1.00 68.56 86 VAL A O 1
ATOM 665 N N . GLU A 1 87 ? 1.765 11.152 13.941 1.00 70.69 87 GLU A N 1
ATOM 666 C CA . GLU A 1 87 ? 0.667 11.316 14.901 1.00 70.69 87 GLU A CA 1
ATOM 667 C C . GLU A 1 87 ? -0.705 11.213 14.229 1.00 70.69 87 GLU A C 1
ATOM 669 O O . GLU A 1 87 ? -1.629 10.625 14.801 1.00 70.69 87 GLU A O 1
ATOM 674 N N . ASP A 1 88 ? -0.829 11.695 12.992 1.00 71.88 88 ASP A N 1
ATOM 675 C CA . ASP A 1 88 ? -2.058 11.568 12.211 1.00 71.88 88 ASP A CA 1
ATOM 676 C C . ASP A 1 88 ? -2.339 10.097 11.899 1.00 71.88 88 ASP A C 1
ATOM 678 O O . ASP A 1 88 ? -3.446 9.618 12.140 1.00 71.88 88 ASP A O 1
ATOM 682 N N . PHE A 1 89 ? -1.328 9.331 11.479 1.00 72.81 89 PHE A N 1
ATOM 683 C CA . PHE A 1 89 ? -1.463 7.889 11.242 1.00 72.81 89 PHE A CA 1
ATOM 684 C C . PHE A 1 89 ? -1.816 7.094 12.493 1.00 72.81 89 PHE A C 1
ATOM 686 O O . PHE A 1 89 ? -2.661 6.198 12.440 1.00 72.81 89 PHE A O 1
ATOM 693 N N . ILE A 1 90 ? -1.195 7.413 13.628 1.00 73.31 90 ILE A N 1
ATOM 694 C CA . ILE A 1 90 ? -1.537 6.795 14.913 1.00 73.31 90 ILE A CA 1
ATOM 695 C C . ILE A 1 90 ? -2.991 7.128 15.273 1.00 73.31 90 ILE A C 1
ATOM 697 O O . ILE A 1 90 ? -3.752 6.248 15.687 1.00 73.31 90 ILE A O 1
ATOM 701 N N . SER A 1 91 ? -3.411 8.373 15.052 1.00 73.88 91 SER A N 1
ATOM 702 C CA . SER A 1 91 ? -4.784 8.825 15.285 1.00 73.88 91 SER A CA 1
ATOM 703 C C . SER A 1 91 ? -5.793 8.130 14.368 1.00 73.88 91 SER A C 1
ATOM 705 O O . SER A 1 91 ? -6.876 7.755 14.824 1.00 73.88 91 SER A O 1
ATOM 707 N N . ILE A 1 92 ? -5.434 7.897 13.105 1.00 73.44 92 ILE A N 1
ATOM 708 C CA . ILE A 1 92 ? -6.232 7.150 12.125 1.00 73.44 92 ILE A CA 1
ATOM 709 C C . ILE A 1 92 ? -6.344 5.680 12.522 1.00 73.44 92 ILE A C 1
ATOM 711 O O . ILE A 1 92 ? -7.439 5.121 12.533 1.00 73.44 92 ILE A O 1
ATOM 715 N N . ARG A 1 93 ? -5.242 5.047 12.932 1.00 79.62 93 ARG A N 1
ATOM 716 C CA . ARG A 1 93 ? -5.267 3.686 13.482 1.00 79.62 93 ARG A CA 1
ATOM 717 C C . ARG A 1 93 ? -6.170 3.586 14.714 1.00 79.62 93 ARG A C 1
ATOM 719 O O . ARG A 1 93 ? -6.816 2.566 14.928 1.00 79.62 93 ARG A O 1
ATOM 726 N N . ALA A 1 94 ? -6.277 4.639 15.520 1.00 77.31 94 ALA A N 1
ATOM 727 C CA . ALA A 1 94 ? -7.215 4.656 16.639 1.00 77.31 94 ALA A CA 1
ATOM 728 C C . ALA A 1 94 ? -8.698 4.713 16.206 1.00 77.31 94 ALA A C 1
ATOM 730 O O . ALA A 1 94 ? -9.572 4.455 17.036 1.00 77.31 94 ALA A O 1
ATOM 731 N N . LEU A 1 95 ? -9.003 5.051 14.946 1.00 78.19 95 LEU A N 1
ATOM 732 C CA . LEU A 1 95 ? -10.358 4.990 14.384 1.00 78.19 95 LEU A CA 1
ATOM 733 C C . LEU A 1 95 ? -10.742 3.568 13.977 1.00 78.19 95 LEU A C 1
ATOM 735 O O . LEU A 1 95 ? -11.877 3.164 14.209 1.00 78.19 95 LEU A O 1
ATOM 739 N N . ASN A 1 96 ? -9.803 2.802 13.421 1.00 85.31 96 ASN A N 1
ATOM 740 C CA . ASN A 1 96 ? -10.023 1.413 13.040 1.00 85.31 96 ASN A CA 1
ATOM 741 C C . ASN A 1 96 ? -8.907 0.524 13.595 1.00 85.31 96 ASN A C 1
ATOM 743 O O . ASN A 1 96 ? -7.764 0.586 13.152 1.00 85.31 96 ASN A O 1
ATOM 747 N N . ARG A 1 97 ? -9.238 -0.321 14.578 1.00 83.44 97 ARG A N 1
ATOM 748 C CA . ARG A 1 97 ? -8.241 -1.172 15.250 1.00 83.44 97 ARG A CA 1
ATOM 749 C C . ARG A 1 97 ? -7.701 -2.276 14.337 1.00 83.44 97 ARG A C 1
ATOM 751 O O . ARG A 1 97 ? -6.578 -2.721 14.553 1.00 83.44 97 ARG A O 1
ATOM 758 N N . TYR A 1 98 ? -8.482 -2.698 13.345 1.00 91.81 98 TYR A N 1
ATOM 759 C CA . TYR A 1 98 ? -8.099 -3.671 12.326 1.00 91.81 98 TYR A CA 1
ATOM 760 C C . TYR A 1 98 ? -7.531 -2.922 11.122 1.00 91.81 98 TYR A C 1
ATOM 762 O O . TYR A 1 98 ? -8.156 -2.793 10.073 1.00 91.81 98 TYR A O 1
ATOM 770 N N . SER A 1 99 ? -6.345 -2.359 11.313 1.00 90.12 99 SER A N 1
ATOM 771 C CA . SER A 1 99 ? -5.714 -1.496 10.325 1.00 90.12 99 SER A CA 1
ATOM 772 C C . SER A 1 99 ? -4.351 -2.044 9.939 1.00 90.12 99 SER A C 1
ATOM 774 O O . SER A 1 99 ? -3.524 -2.361 10.799 1.00 90.12 99 SER A O 1
ATOM 776 N N . VAL A 1 100 ? -4.137 -2.159 8.636 1.00 93.38 100 VAL A N 1
ATOM 777 C CA . VAL A 1 100 ? -2.879 -2.549 8.015 1.00 93.38 100 VAL A CA 1
ATOM 778 C C . VAL A 1 100 ? -2.281 -1.320 7.352 1.00 93.38 100 VAL A C 1
ATOM 780 O O . VAL A 1 100 ? -2.994 -0.596 6.667 1.00 93.38 100 VAL A O 1
ATOM 783 N N . ILE A 1 101 ? -0.986 -1.081 7.523 1.00 91.25 101 ILE A N 1
ATOM 784 C CA . ILE A 1 101 ? -0.260 -0.081 6.732 1.00 91.25 101 ILE A CA 1
ATOM 785 C C . ILE A 1 101 ? 0.771 -0.776 5.852 1.00 91.25 101 ILE A C 1
ATOM 787 O O . ILE A 1 101 ? 1.505 -1.653 6.317 1.00 91.25 101 ILE A O 1
ATOM 791 N N . VAL A 1 102 ? 0.802 -0.396 4.580 1.00 93.19 102 VAL A N 1
ATOM 792 C CA . VAL A 1 102 ? 1.769 -0.856 3.587 1.00 93.19 102 VAL A CA 1
ATOM 793 C C . VAL A 1 102 ? 2.608 0.339 3.172 1.00 93.19 102 VAL A C 1
ATOM 795 O O . VAL A 1 102 ? 2.056 1.378 2.826 1.00 93.19 102 VAL A O 1
ATOM 798 N N . PHE A 1 103 ? 3.927 0.201 3.236 1.00 89.75 103 PHE A N 1
ATOM 799 C CA . PHE A 1 103 ? 4.838 1.223 2.733 1.00 89.75 103 PHE A CA 1
ATOM 800 C C . PHE A 1 103 ? 6.140 0.608 2.233 1.00 89.75 103 PHE A C 1
ATOM 802 O O . PHE A 1 103 ? 6.589 -0.451 2.700 1.00 89.75 103 PHE A O 1
ATOM 809 N N . ASP A 1 104 ? 6.775 1.328 1.320 1.00 91.31 104 ASP A N 1
ATOM 810 C CA . ASP A 1 104 ? 8.045 0.939 0.734 1.00 91.31 104 ASP A CA 1
ATOM 811 C C . ASP A 1 104 ? 9.166 0.938 1.765 1.00 91.31 104 ASP A C 1
ATOM 813 O O . ASP A 1 104 ? 9.206 1.754 2.688 1.00 91.31 104 ASP A O 1
ATOM 817 N N . SER A 1 105 ? 10.110 0.006 1.665 1.00 91.06 105 SER A N 1
ATOM 818 C CA . SER A 1 105 ? 11.238 -0.017 2.592 1.00 91.06 105 SER A CA 1
ATOM 819 C C . SER A 1 105 ? 12.246 1.096 2.298 1.00 91.06 105 SER A C 1
ATOM 821 O O . SER A 1 105 ? 12.959 1.515 3.213 1.00 91.06 105 SER A O 1
ATOM 823 N N . ASP A 1 106 ? 12.310 1.562 1.045 1.00 88.75 106 ASP A N 1
ATOM 824 C CA . ASP A 1 106 ? 13.325 2.473 0.490 1.00 88.75 106 ASP A CA 1
ATOM 825 C C . ASP A 1 106 ? 14.772 2.004 0.687 1.00 88.75 106 ASP A C 1
ATOM 827 O O . ASP A 1 106 ? 15.737 2.759 0.523 1.00 88.75 106 ASP A O 1
ATOM 831 N N . LYS A 1 107 ? 14.963 0.732 1.038 1.00 90.50 107 LYS A N 1
ATOM 832 C CA . LYS A 1 107 ? 16.287 0.186 1.310 1.00 90.50 107 LYS A CA 1
ATOM 833 C C . LYS A 1 107 ? 17.095 0.102 0.021 1.00 90.50 107 LYS A C 1
ATOM 835 O O . LYS A 1 107 ? 16.679 -0.524 -0.947 1.00 90.50 107 LYS A O 1
ATOM 840 N N . ALA A 1 108 ? 18.302 0.662 0.059 1.00 90.88 108 ALA A N 1
ATOM 841 C CA . ALA A 1 108 ? 19.291 0.515 -1.009 1.00 90.88 108 ALA A CA 1
ATOM 842 C C . ALA A 1 108 ? 20.027 -0.839 -0.960 1.00 90.88 108 ALA A C 1
ATOM 844 O O . ALA A 1 108 ? 20.647 -1.251 -1.936 1.00 90.88 108 ALA A O 1
ATOM 845 N N . SER A 1 109 ? 19.996 -1.538 0.180 1.00 93.00 109 SER A N 1
ATOM 846 C CA . SER A 1 109 ? 20.583 -2.870 0.333 1.00 93.00 109 SER A CA 1
ATOM 847 C C . SER A 1 109 ? 19.957 -3.651 1.488 1.00 93.00 109 SER A C 1
ATOM 849 O O . SER A 1 109 ? 19.223 -3.115 2.321 1.00 93.00 109 SER A O 1
ATOM 851 N N . SER A 1 110 ? 20.311 -4.933 1.605 1.00 91.38 110 SER A N 1
ATOM 852 C CA . SER A 1 110 ? 19.838 -5.786 2.703 1.00 91.38 110 SER A CA 1
ATOM 853 C C . SER A 1 110 ? 20.233 -5.271 4.095 1.00 91.38 110 SER A C 1
ATOM 855 O O . SER A 1 110 ? 19.473 -5.457 5.048 1.00 91.38 110 SER A O 1
ATOM 857 N N . GLN A 1 111 ? 21.362 -4.566 4.203 1.00 92.38 111 GLN A N 1
ATOM 858 C CA . GLN A 1 111 ? 21.897 -4.004 5.443 1.00 92.38 111 GLN A CA 1
ATOM 859 C C . GLN A 1 111 ? 21.325 -2.618 5.768 1.00 92.38 111 GLN A C 1
ATOM 861 O O . GLN A 1 111 ? 21.445 -2.170 6.911 1.00 92.38 111 GLN A O 1
ATOM 866 N N . SER A 1 112 ? 20.695 -1.940 4.801 1.00 91.56 112 SER A N 1
ATOM 867 C CA . SER A 1 112 ? 20.043 -0.654 5.042 1.00 91.56 112 SER A CA 1
ATOM 868 C C . SER A 1 112 ? 18.975 -0.790 6.128 1.00 91.56 112 SER A C 1
ATOM 870 O O . SER A 1 112 ? 18.233 -1.777 6.199 1.00 91.56 112 SER A O 1
ATOM 872 N N . ARG A 1 113 ? 18.903 0.209 7.003 1.00 91.19 113 ARG A N 1
ATOM 873 C CA . ARG A 1 113 ? 17.897 0.275 8.063 1.00 91.19 113 ARG A CA 1
ATOM 874 C C . ARG A 1 113 ? 16.730 1.130 7.596 1.00 91.19 113 ARG A C 1
AT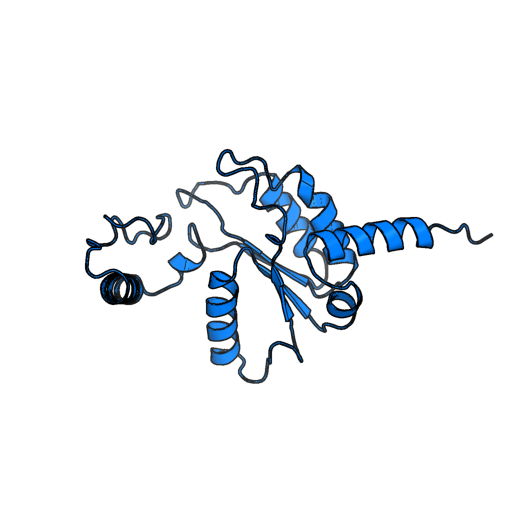OM 876 O O . ARG A 1 113 ? 16.925 2.077 6.844 1.00 91.19 113 ARG A O 1
ATOM 883 N N . LEU A 1 114 ? 15.539 0.801 8.085 1.00 87.31 114 LEU A N 1
ATOM 884 C CA . LEU A 1 114 ? 14.383 1.683 7.961 1.00 87.31 114 LEU A CA 1
ATOM 885 C C . LEU A 1 114 ? 14.646 2.981 8.726 1.00 87.31 114 LEU A C 1
ATOM 887 O O . LEU A 1 114 ? 15.309 2.948 9.770 1.00 87.31 114 LEU A O 1
ATOM 891 N N . SER A 1 115 ? 14.085 4.089 8.246 1.00 85.50 115 SER A N 1
ATOM 892 C CA . SER A 1 115 ? 14.086 5.353 8.982 1.00 85.50 115 SER A CA 1
ATOM 893 C C . SER A 1 115 ? 13.409 5.193 10.349 1.00 85.50 115 SER A C 1
ATOM 895 O O . SER A 1 115 ? 12.563 4.314 10.544 1.00 85.50 115 SER A O 1
ATOM 897 N N . SER A 1 116 ? 13.771 6.044 11.311 1.00 84.88 116 SER A N 1
ATOM 898 C CA . SER A 1 116 ? 13.153 6.066 12.648 1.00 84.88 116 SER A CA 1
ATOM 899 C C . SER A 1 116 ? 11.629 6.185 12.567 1.00 84.88 116 SER A C 1
ATOM 901 O O . SER A 1 116 ? 10.908 5.505 13.293 1.00 84.88 116 SER A O 1
ATOM 903 N N . THR A 1 117 ? 11.140 6.984 11.624 1.00 80.31 117 THR A N 1
ATOM 904 C CA . THR A 1 117 ? 9.719 7.197 11.364 1.00 80.31 117 THR A CA 1
ATOM 905 C C . THR A 1 117 ? 8.999 5.914 10.950 1.00 80.31 117 THR A C 1
ATOM 907 O O . THR A 1 117 ? 7.998 5.542 11.562 1.00 80.31 117 THR A O 1
ATOM 910 N N . LYS A 1 118 ? 9.545 5.175 9.973 1.00 86.19 118 LYS A N 1
ATOM 911 C CA . LYS A 1 118 ? 8.995 3.880 9.536 1.00 86.19 118 LYS A CA 1
ATOM 912 C C . LYS A 1 118 ? 9.059 2.830 10.644 1.00 86.19 118 LYS A C 1
ATOM 914 O O . LYS A 1 118 ? 8.144 2.024 10.783 1.00 86.19 118 LYS A O 1
ATOM 919 N N . GLN A 1 119 ? 10.106 2.853 11.472 1.00 89.94 119 GLN A N 1
ATOM 920 C CA . GLN A 1 119 ? 10.201 1.973 12.642 1.00 89.94 119 GLN A CA 1
ATOM 921 C C . GLN A 1 119 ? 9.117 2.278 13.681 1.00 89.94 119 GLN A C 1
ATOM 923 O O . GLN A 1 119 ? 8.516 1.343 14.207 1.00 89.94 119 GLN A O 1
ATOM 928 N N . ARG A 1 120 ? 8.837 3.559 13.952 1.00 86.62 120 ARG A N 1
ATOM 929 C CA . ARG A 1 120 ? 7.765 3.975 14.867 1.00 86.62 120 ARG A CA 1
ATOM 930 C C . ARG A 1 120 ? 6.393 3.562 14.341 1.00 86.62 120 ARG A C 1
ATOM 932 O O . ARG A 1 120 ? 5.645 2.928 15.075 1.00 86.62 120 ARG A O 1
ATOM 939 N N . LEU A 1 121 ? 6.091 3.846 1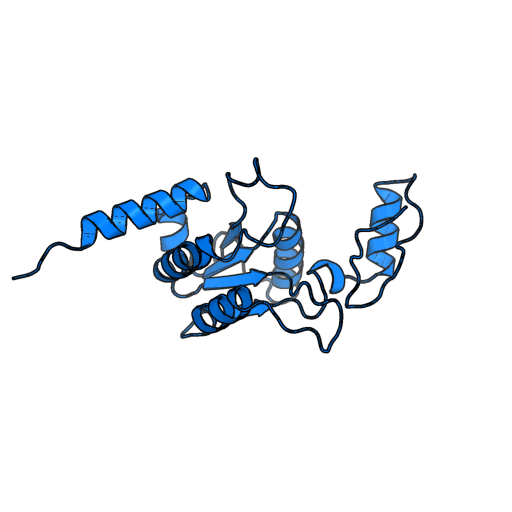3.072 1.00 85.12 121 LEU A N 1
ATOM 940 C CA . LEU A 1 121 ? 4.840 3.408 12.438 1.00 85.12 121 LEU A CA 1
ATOM 941 C C . LEU A 1 121 ? 4.678 1.893 12.515 1.00 85.12 121 LEU A C 1
ATOM 943 O O . LEU A 1 121 ? 3.613 1.418 12.893 1.00 85.12 121 LEU A O 1
ATOM 947 N N . LYS A 1 122 ? 5.752 1.145 12.239 1.00 90.06 122 LYS A N 1
ATOM 948 C CA . LYS A 1 122 ? 5.747 -0.310 12.355 1.00 90.06 122 LYS A CA 1
ATOM 949 C C . LYS A 1 122 ? 5.383 -0.782 13.763 1.00 90.06 122 LYS A C 1
ATOM 951 O O . LYS A 1 122 ? 4.509 -1.625 13.922 1.00 90.06 122 LYS A O 1
ATOM 956 N N . GLN A 1 123 ? 6.053 -0.246 14.782 1.00 90.56 123 GLN A N 1
ATOM 957 C CA . GLN A 1 123 ? 5.789 -0.610 16.179 1.00 90.56 123 GLN A CA 1
ATOM 958 C C . GLN A 1 123 ? 4.354 -0.290 16.589 1.00 90.56 123 GLN A C 1
ATOM 960 O O . GLN A 1 123 ? 3.726 -1.079 17.291 1.00 90.56 123 GLN A O 1
ATOM 965 N N . GLU A 1 124 ? 3.837 0.851 16.138 1.00 87.75 124 GLU A N 1
ATOM 966 C CA . GLU A 1 124 ? 2.461 1.237 16.395 1.00 87.75 124 GLU A CA 1
ATOM 967 C C . GLU A 1 124 ? 1.502 0.272 15.708 1.00 87.75 124 GLU A C 1
ATOM 969 O O . GLU A 1 124 ? 0.745 -0.401 16.395 1.00 87.75 124 GLU A O 1
ATOM 974 N N . PHE A 1 125 ? 1.549 0.124 14.387 1.00 89.19 125 PHE A N 1
ATOM 975 C CA . PHE A 1 125 ? 0.588 -0.703 13.653 1.00 89.19 125 PHE A CA 1
ATOM 976 C C . PHE A 1 125 ? 0.643 -2.188 14.017 1.00 89.19 125 PHE A C 1
ATOM 978 O O . PHE A 1 125 ? -0.411 -2.815 14.069 1.00 89.19 125 PHE A O 1
ATOM 985 N N . ASP A 1 126 ? 1.815 -2.724 14.363 1.00 91.94 126 ASP A N 1
ATOM 986 C CA . ASP A 1 126 ? 1.958 -4.111 14.829 1.00 91.94 126 ASP A CA 1
ATOM 987 C C . ASP A 1 126 ? 1.460 -4.332 16.265 1.00 91.94 126 ASP A C 1
ATOM 989 O O . ASP A 1 126 ? 1.355 -5.471 16.725 1.00 91.94 126 ASP A O 1
ATOM 993 N N . ASN A 1 127 ? 1.169 -3.268 17.015 1.00 88.25 127 ASN A N 1
ATOM 994 C CA . ASN A 1 127 ? 0.621 -3.404 18.354 1.00 88.25 127 ASN A CA 1
ATOM 995 C C . ASN A 1 127 ? -0.882 -3.746 18.276 1.00 88.25 127 ASN A C 1
ATOM 997 O O . ASN A 1 127 ? -1.695 -2.995 17.736 1.00 88.25 127 ASN A O 1
ATOM 1001 N N . GLY A 1 128 ? -1.296 -4.872 18.853 1.00 86.75 128 GLY A N 1
ATOM 1002 C CA . GLY A 1 128 ? -2.694 -5.311 18.823 1.00 86.75 128 GLY A CA 1
ATOM 1003 C C . GLY A 1 128 ? -3.089 -5.981 17.496 1.00 86.75 128 GLY A C 1
ATOM 1004 O O . GLY A 1 128 ? -2.278 -6.702 16.929 1.00 86.75 128 GLY A O 1
ATOM 1005 N N . PRO A 1 129 ? -4.342 -5.827 17.024 1.00 88.94 129 PRO A N 1
ATOM 1006 C CA . PRO A 1 129 ? -4.853 -6.584 15.877 1.00 88.94 129 PRO A CA 1
ATOM 1007 C C . PRO A 1 129 ? -4.519 -5.966 14.504 1.00 88.94 129 PRO A C 1
ATOM 1009 O O . PRO A 1 129 ? -5.047 -6.429 13.494 1.00 88.94 129 PRO A O 1
ATOM 1012 N N . GLY A 1 130 ? -3.694 -4.916 14.469 1.00 90.19 130 GLY A N 1
ATOM 1013 C CA . GLY A 1 130 ? -3.195 -4.307 13.236 1.00 90.19 130 GLY A CA 1
ATOM 1014 C C . GLY A 1 130 ? -1.934 -4.996 12.713 1.00 90.19 130 GLY A C 1
ATOM 1015 O O . GLY A 1 130 ? -1.412 -5.928 13.329 1.00 90.19 130 GLY A O 1
ATOM 1016 N N . TYR A 1 131 ? -1.448 -4.547 11.557 1.00 94.12 131 TYR A N 1
ATOM 1017 C CA . TYR A 1 131 ? -0.226 -5.087 10.966 1.00 94.12 131 TYR A CA 1
ATOM 1018 C C . TYR A 1 131 ? 0.503 -4.072 10.086 1.00 94.12 131 TYR A C 1
ATOM 1020 O O . TYR A 1 131 ? -0.104 -3.228 9.434 1.00 94.12 131 TYR A O 1
ATOM 1028 N N . THR A 1 132 ? 1.821 -4.195 10.013 1.00 93.50 132 THR A N 1
ATOM 1029 C CA . THR A 1 132 ? 2.666 -3.397 9.124 1.00 93.50 132 THR A CA 1
ATOM 1030 C C . THR A 1 132 ? 3.303 -4.283 8.073 1.00 93.50 132 THR A C 1
ATOM 1032 O O . THR A 1 132 ? 4.168 -5.113 8.381 1.00 93.50 132 THR A O 1
ATOM 1035 N N . TRP A 1 133 ? 2.965 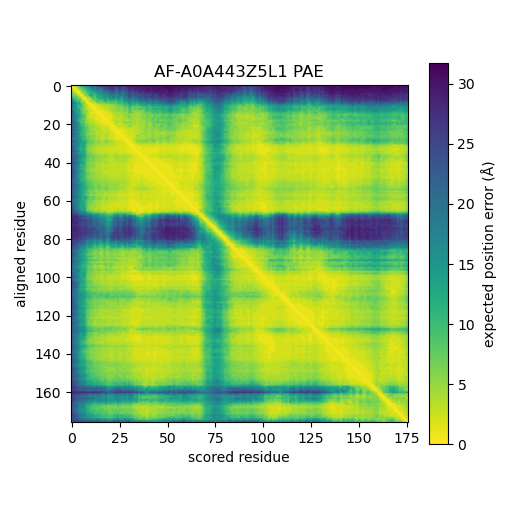-4.034 6.812 1.00 95.56 133 TRP A N 1
ATOM 1036 C CA . TRP A 1 133 ? 3.680 -4.601 5.683 1.00 95.56 133 TRP A CA 1
ATOM 1037 C C . TRP A 1 133 ? 4.725 -3.607 5.175 1.00 95.56 133 TRP A C 1
ATOM 1039 O O . TRP A 1 133 ? 4.431 -2.662 4.453 1.00 95.56 133 TRP A O 1
ATOM 1049 N N . VAL A 1 134 ? 5.981 -3.864 5.528 1.00 94.06 134 VAL A N 1
ATOM 1050 C CA . VAL A 1 134 ? 7.123 -3.195 4.895 1.00 94.06 134 VAL A CA 1
ATOM 1051 C C . VAL A 1 134 ? 7.565 -4.018 3.694 1.00 94.06 134 VAL A C 1
ATOM 1053 O O . VAL A 1 134 ? 7.763 -5.231 3.838 1.00 94.06 134 VAL A O 1
ATOM 1056 N N . THR A 1 135 ? 7.726 -3.396 2.526 1.00 95.06 135 THR A N 1
ATOM 1057 C CA . THR A 1 135 ? 8.142 -4.138 1.331 1.00 95.06 135 THR A CA 1
ATOM 1058 C C . THR A 1 135 ? 9.480 -4.850 1.551 1.00 95.06 135 THR A C 1
ATOM 1060 O O . THR A 1 135 ? 10.372 -4.398 2.272 1.00 95.06 135 THR A O 1
ATOM 1063 N N . ALA A 1 136 ? 9.599 -6.053 0.994 1.00 94.00 136 ALA A N 1
ATOM 1064 C CA . ALA A 1 136 ? 10.770 -6.889 1.179 1.00 94.00 136 ALA A CA 1
ATOM 1065 C C . ALA A 1 136 ? 11.923 -6.407 0.290 1.00 94.00 136 ALA A C 1
ATOM 1067 O O . ALA A 1 136 ? 13.080 -6.656 0.635 1.00 94.00 136 ALA A O 1
ATOM 1068 N N . GLY A 1 137 ? 11.610 -5.790 -0.852 1.00 93.94 137 GLY A N 1
ATOM 1069 C CA . GLY A 1 137 ? 12.537 -5.050 -1.706 1.00 93.94 137 GLY A CA 1
ATOM 1070 C C . GLY A 1 137 ? 12.556 -3.564 -1.368 1.00 93.94 137 GLY A C 1
ATOM 1071 O O . GLY A 1 137 ? 12.180 -3.185 -0.262 1.00 93.94 137 GLY A O 1
ATOM 1072 N N . ARG A 1 138 ? 13.025 -2.734 -2.297 1.00 93.19 138 ARG A N 1
ATOM 1073 C CA . ARG A 1 138 ? 13.011 -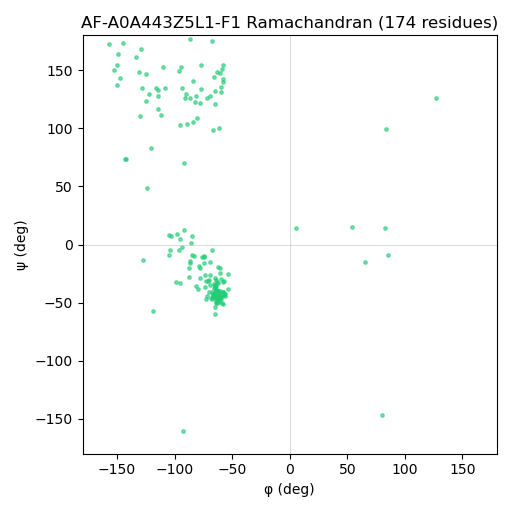1.273 -2.163 1.00 93.19 138 ARG A CA 1
ATOM 1074 C C . ARG A 1 138 ? 11.574 -0.740 -2.132 1.00 93.19 138 ARG A C 1
ATOM 1076 O O . ARG A 1 138 ? 11.217 -0.070 -1.169 1.00 93.19 138 ARG A O 1
ATOM 1083 N N . GLU A 1 139 ? 10.792 -1.106 -3.139 1.00 93.50 139 GLU A N 1
ATOM 1084 C CA . GLU A 1 139 ? 9.435 -0.650 -3.456 1.00 93.50 139 GLU A CA 1
ATOM 1085 C C . GLU A 1 139 ? 8.508 -1.868 -3.681 1.00 93.50 139 GLU A C 1
ATOM 1087 O O . GLU A 1 139 ? 8.975 -3.016 -3.762 1.00 93.50 139 GLU A O 1
ATOM 1092 N N . ILE A 1 140 ? 7.190 -1.664 -3.736 1.00 94.50 140 ILE A N 1
ATOM 1093 C CA . ILE A 1 140 ? 6.209 -2.752 -3.905 1.00 94.50 140 ILE A CA 1
ATOM 1094 C C . ILE A 1 140 ? 6.355 -3.462 -5.258 1.00 94.50 140 ILE A C 1
ATOM 1096 O O . ILE A 1 140 ? 6.157 -4.676 -5.350 1.00 94.50 140 ILE A O 1
ATOM 1100 N N . GLU A 1 141 ? 6.798 -2.742 -6.288 1.00 93.69 141 GLU A N 1
ATOM 1101 C CA . GLU A 1 141 ? 7.076 -3.251 -7.630 1.00 93.69 141 GLU A CA 1
ATOM 1102 C C . GLU A 1 141 ? 8.155 -4.334 -7.614 1.00 93.69 141 GLU A C 1
ATOM 1104 O O . GLU A 1 141 ? 8.157 -5.204 -8.480 1.00 93.69 141 GLU A O 1
ATOM 1109 N N . ASN A 1 142 ? 9.039 -4.361 -6.607 1.00 94.88 142 ASN A N 1
ATOM 1110 C CA . ASN A 1 142 ? 10.055 -5.411 -6.484 1.00 94.88 142 ASN A CA 1
ATOM 1111 C C . ASN A 1 142 ? 9.478 -6.803 -6.169 1.00 94.88 142 ASN A C 1
ATOM 1113 O O . ASN A 1 142 ? 10.241 -7.769 -6.106 1.00 94.88 142 ASN A O 1
ATOM 1117 N N . TYR A 1 143 ? 8.169 -6.927 -5.935 1.00 94.75 143 TYR A N 1
ATOM 1118 C CA . TYR A 1 143 ? 7.485 -8.221 -5.869 1.00 94.75 143 TYR A CA 1
ATOM 1119 C C . TYR A 1 143 ? 7.023 -8.745 -7.228 1.00 94.75 143 TYR A C 1
ATOM 1121 O O . TYR A 1 143 ? 6.639 -9.912 -7.322 1.00 94.75 143 TYR A O 1
ATOM 1129 N N . LEU A 1 144 ? 7.013 -7.898 -8.255 1.00 93.31 144 LEU A N 1
ATOM 1130 C CA . LEU A 1 144 ? 6.611 -8.285 -9.597 1.00 93.31 144 LEU A CA 1
ATOM 1131 C C . LEU A 1 144 ? 7.729 -9.068 -10.284 1.00 93.31 144 LEU A C 1
ATOM 1133 O O . LEU A 1 144 ? 8.913 -8.916 -9.977 1.00 93.31 144 LEU A O 1
ATOM 1137 N N . ASP A 1 145 ? 7.330 -9.900 -11.240 1.00 92.25 145 ASP A N 1
ATOM 1138 C CA . ASP A 1 145 ? 8.270 -10.527 -12.158 1.00 92.25 145 ASP A CA 1
ATOM 1139 C C . ASP A 1 145 ? 8.923 -9.439 -13.021 1.00 92.25 145 ASP A C 1
ATOM 1141 O O . ASP A 1 145 ? 8.237 -8.654 -13.681 1.00 92.25 145 ASP A O 1
ATOM 1145 N N . ALA A 1 146 ? 10.249 -9.345 -12.958 1.00 90.38 146 ALA A N 1
ATOM 1146 C CA . ALA A 1 146 ? 10.973 -8.221 -13.536 1.00 90.38 146 ALA A CA 1
ATOM 1147 C C . ALA A 1 146 ? 10.937 -8.241 -15.071 1.00 90.38 146 ALA A C 1
ATOM 1149 O O . ALA A 1 146 ? 10.956 -7.189 -15.708 1.00 90.38 146 ALA A O 1
ATOM 1150 N N . GLU A 1 147 ? 10.870 -9.426 -15.678 1.00 90.25 147 GLU A N 1
ATOM 1151 C CA . GLU A 1 147 ? 10.668 -9.611 -17.112 1.00 90.25 147 GLU A CA 1
ATOM 1152 C C . GLU A 1 147 ? 9.263 -9.170 -17.534 1.00 90.25 147 GLU A C 1
ATOM 1154 O O . GLU A 1 147 ? 9.128 -8.411 -18.493 1.00 90.25 147 GLU A O 1
ATOM 1159 N N . ALA A 1 148 ? 8.221 -9.586 -16.812 1.00 91.75 148 ALA A N 1
ATOM 1160 C CA . ALA A 1 148 ? 6.848 -9.167 -17.084 1.00 91.75 148 ALA A CA 1
ATOM 1161 C C . ALA A 1 148 ? 6.657 -7.652 -16.929 1.00 91.75 148 ALA A C 1
ATOM 1163 O O . ALA A 1 148 ? 5.977 -7.030 -17.751 1.00 91.75 148 ALA A O 1
ATOM 1164 N N . LEU A 1 149 ? 7.278 -7.050 -15.911 1.00 90.69 149 LEU A N 1
ATOM 1165 C CA . LEU A 1 149 ? 7.247 -5.605 -15.702 1.00 90.69 149 LEU A CA 1
ATOM 1166 C C . LEU A 1 149 ? 7.930 -4.861 -16.854 1.00 90.69 149 LEU A C 1
ATOM 1168 O O . LEU A 1 149 ? 7.356 -3.921 -17.394 1.00 90.69 149 LEU A O 1
ATOM 1172 N N . GLU A 1 150 ? 9.115 -5.307 -17.274 1.00 89.19 150 GLU A N 1
ATOM 1173 C CA . GLU A 1 150 ? 9.835 -4.722 -18.411 1.00 89.19 150 GLU A CA 1
ATOM 1174 C C . GLU A 1 150 ? 9.022 -4.799 -19.709 1.00 89.19 150 GLU A C 1
ATOM 1176 O O . GLU A 1 150 ? 8.899 -3.796 -20.411 1.00 89.19 150 GLU A O 1
ATOM 1181 N N . MET A 1 151 ? 8.412 -5.953 -20.001 1.00 90.44 151 MET A N 1
ATOM 1182 C CA . MET A 1 151 ? 7.533 -6.106 -21.166 1.00 90.44 151 MET A CA 1
ATOM 1183 C C . MET A 1 151 ? 6.337 -5.149 -21.104 1.00 90.44 151 MET A C 1
ATOM 1185 O O . MET A 1 151 ? 6.013 -4.508 -22.101 1.00 90.44 151 MET A O 1
ATOM 1189 N N . SER A 1 152 ? 5.720 -5.008 -19.928 1.00 90.19 152 SER A N 1
ATOM 1190 C CA . SER A 1 152 ? 4.584 -4.098 -19.729 1.00 90.19 152 SER A CA 1
ATOM 1191 C C . SER A 1 152 ? 4.987 -2.633 -19.932 1.00 90.19 152 SER A C 1
ATOM 1193 O O . SER A 1 152 ? 4.254 -1.868 -20.557 1.00 90.19 152 SER A O 1
ATOM 1195 N N . ILE A 1 153 ? 6.171 -2.235 -19.450 1.00 88.50 153 ILE A N 1
ATOM 1196 C CA . ILE A 1 153 ? 6.712 -0.884 -19.658 1.00 88.50 153 ILE A CA 1
ATOM 1197 C C . ILE A 1 153 ? 6.939 -0.624 -21.149 1.00 88.50 153 ILE A C 1
ATOM 1199 O O . ILE A 1 153 ? 6.530 0.422 -21.639 1.00 88.50 153 ILE A O 1
ATOM 1203 N N . GLN A 1 154 ? 7.531 -1.569 -21.881 1.00 89.00 154 GLN A N 1
ATOM 1204 C CA . GLN A 1 154 ? 7.785 -1.431 -23.321 1.00 89.00 154 GLN A CA 1
ATOM 1205 C C . GLN A 1 154 ? 6.500 -1.368 -24.152 1.00 89.00 154 GLN A C 1
ATOM 1207 O O . GLN A 1 154 ? 6.453 -0.671 -25.164 1.00 89.00 154 GLN A O 1
ATOM 1212 N N . GLU A 1 155 ? 5.449 -2.075 -23.734 1.00 89.69 155 GLU A N 1
ATOM 1213 C CA . GLU A 1 155 ? 4.145 -2.026 -24.397 1.00 89.69 155 GLU A CA 1
ATOM 1214 C C . GLU A 1 155 ? 3.488 -0.643 -24.258 1.00 89.69 155 GLU A C 1
ATOM 1216 O O . GLU A 1 155 ? 2.953 -0.106 -25.230 1.00 89.69 155 GLU A O 1
ATOM 1221 N N . VAL A 1 156 ? 3.562 -0.040 -23.067 1.00 88.56 156 VAL A N 1
ATOM 1222 C CA . VAL A 1 156 ? 2.956 1.273 -22.778 1.00 88.56 156 VAL A CA 1
ATOM 1223 C C . VAL A 1 156 ? 3.833 2.434 -23.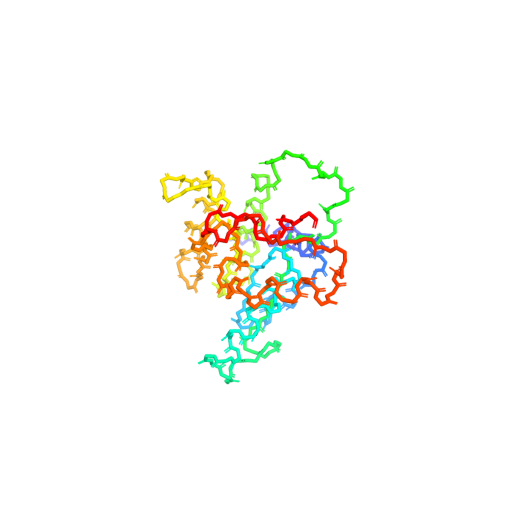255 1.00 88.56 156 VAL A C 1
ATOM 1225 O O . VAL A 1 156 ? 3.325 3.449 -23.737 1.00 88.56 156 VAL A O 1
ATOM 1228 N N . HIS A 1 157 ? 5.151 2.285 -23.151 1.00 85.44 157 HIS A N 1
ATOM 1229 C CA . HIS A 1 157 ? 6.156 3.259 -23.556 1.00 85.44 157 HIS A CA 1
ATOM 1230 C C . HIS A 1 157 ? 7.081 2.633 -24.612 1.00 85.44 157 HIS A C 1
ATOM 1232 O O . HIS A 1 157 ? 8.186 2.212 -24.286 1.00 85.44 157 HIS A O 1
ATOM 1238 N N . PRO A 1 158 ? 6.692 2.617 -25.902 1.00 77.75 158 PRO A N 1
ATOM 1239 C CA . PRO A 1 158 ? 7.488 1.980 -26.959 1.00 77.75 158 PRO A CA 1
ATOM 1240 C C . PRO A 1 158 ? 8.878 2.595 -27.168 1.00 77.75 158 PRO A C 1
ATOM 1242 O O . PRO A 1 158 ? 9.741 1.983 -27.792 1.00 77.75 158 PRO A O 1
ATOM 1245 N N . SER A 1 159 ? 9.083 3.827 -26.693 1.00 78.00 159 SER A N 1
ATOM 1246 C CA . SER A 1 159 ? 10.378 4.510 -26.706 1.00 78.00 159 SER A CA 1
ATOM 1247 C C . SER A 1 159 ? 11.266 4.163 -25.512 1.00 78.00 159 SER A C 1
ATOM 1249 O O . SER A 1 159 ? 12.418 4.583 -25.513 1.00 78.00 159 SER A O 1
ATOM 1251 N N . ALA A 1 160 ? 10.744 3.453 -24.508 1.00 71.38 160 ALA A N 1
ATOM 1252 C CA . ALA A 1 160 ? 11.505 3.054 -23.336 1.00 71.38 160 ALA A CA 1
ATOM 1253 C C . ALA A 1 160 ? 12.509 1.947 -23.694 1.00 71.38 160 ALA A C 1
ATOM 1255 O O . ALA A 1 160 ? 12.165 0.895 -24.240 1.00 71.38 160 ALA A O 1
ATOM 1256 N N . ALA A 1 161 ? 13.768 2.192 -23.367 1.00 65.31 161 ALA A N 1
ATOM 1257 C CA . ALA A 1 161 ? 14.821 1.216 -23.221 1.00 65.31 161 ALA A CA 1
ATOM 1258 C C . ALA A 1 161 ? 14.572 0.293 -22.012 1.00 65.31 161 ALA A C 1
ATOM 1260 O O . ALA A 1 161 ? 13.615 0.409 -21.246 1.00 65.31 161 ALA A O 1
ATOM 1261 N N . LYS A 1 162 ? 15.452 -0.700 -21.884 1.00 76.69 162 LYS A N 1
ATOM 1262 C CA . LYS A 1 162 ? 15.402 -1.733 -20.845 1.00 76.69 162 LYS A CA 1
ATOM 1263 C C . LYS A 1 162 ? 15.466 -1.139 -19.438 1.00 76.69 162 LYS A C 1
ATOM 1265 O O . LYS A 1 162 ? 16.117 -0.118 -19.219 1.00 76.69 162 LYS A O 1
ATOM 1270 N N . ILE A 1 163 ? 14.865 -1.835 -18.473 1.00 79.69 163 ILE A N 1
ATOM 1271 C CA . ILE A 1 163 ? 15.028 -1.495 -17.052 1.00 79.69 163 ILE A CA 1
ATOM 1272 C C . ILE A 1 163 ? 16.521 -1.584 -16.708 1.00 79.69 163 ILE A C 1
ATOM 1274 O O . ILE A 1 163 ? 17.173 -2.580 -17.030 1.00 79.69 163 ILE A O 1
ATOM 1278 N N . HIS A 1 164 ? 17.061 -0.555 -16.050 1.00 76.62 164 HIS A N 1
ATOM 1279 C CA . HIS A 1 164 ? 18.501 -0.441 -15.802 1.00 76.62 164 HIS A CA 1
ATOM 1280 C C . HIS A 1 164 ? 19.057 -1.593 -14.943 1.00 76.62 164 HIS A C 1
ATOM 1282 O O . HIS A 1 164 ? 20.119 -2.140 -15.236 1.00 76.62 164 HIS A O 1
ATOM 1288 N N . ASP A 1 165 ? 18.357 -1.964 -13.868 1.00 80.19 165 ASP A N 1
ATOM 1289 C CA . ASP A 1 165 ? 18.720 -3.086 -12.999 1.00 80.19 165 ASP A CA 1
ATOM 1290 C C . ASP A 1 165 ? 17.451 -3.706 -12.392 1.00 80.19 165 ASP A C 1
ATOM 1292 O O . ASP A 1 165 ? 16.545 -2.998 -11.956 1.00 80.19 165 ASP A O 1
ATOM 1296 N N . LYS A 1 166 ? 17.399 -5.040 -12.363 1.00 85.69 166 LYS A N 1
ATOM 1297 C CA . LYS A 1 166 ? 16.278 -5.853 -11.865 1.00 85.69 166 LYS A CA 1
ATOM 1298 C C . LYS A 1 166 ? 16.484 -6.334 -10.424 1.00 85.69 166 LYS A C 1
ATOM 1300 O O . LYS A 1 166 ? 15.749 -7.185 -9.924 1.00 85.69 166 LYS A O 1
ATOM 1305 N N . GLY A 1 167 ? 17.516 -5.835 -9.746 1.00 88.06 167 GLY A N 1
ATOM 1306 C CA . GLY A 1 167 ? 17.818 -6.187 -8.367 1.00 88.06 167 GLY A CA 1
ATOM 1307 C C . GLY A 1 167 ? 16.696 -5.826 -7.386 1.00 88.06 167 GLY A C 1
ATOM 1308 O O . GLY A 1 167 ? 16.030 -4.803 -7.501 1.00 88.06 167 GLY A O 1
ATOM 1309 N N . ARG A 1 168 ? 16.554 -6.633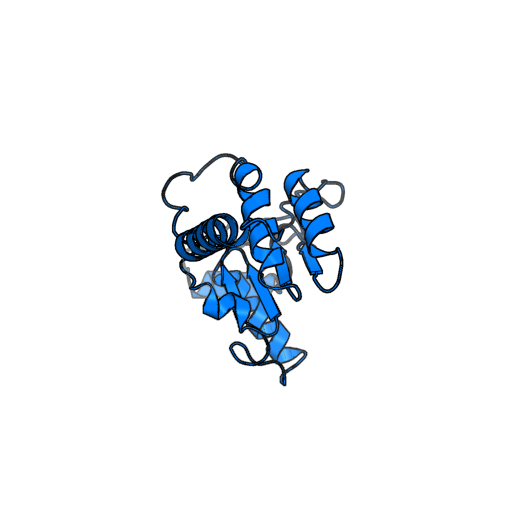 -6.329 1.00 90.75 168 ARG A N 1
ATOM 1310 C CA . ARG A 1 168 ? 15.551 -6.466 -5.256 1.00 90.75 168 ARG A CA 1
ATOM 1311 C C . ARG A 1 168 ? 15.550 -5.089 -4.571 1.00 90.75 168 ARG A C 1
ATOM 1313 O O . ARG A 1 168 ? 14.546 -4.710 -3.979 1.00 90.75 168 ARG A O 1
ATOM 1320 N N . TRP A 1 169 ? 16.680 -4.386 -4.583 1.00 91.94 169 TRP A N 1
ATOM 1321 C CA . TRP A 1 169 ? 16.843 -3.075 -3.941 1.00 91.94 169 TRP A CA 1
ATOM 1322 C C . TRP A 1 169 ? 16.861 -1.915 -4.945 1.00 91.94 169 TRP A C 1
ATOM 1324 O O . TRP A 1 169 ? 17.173 -0.784 -4.575 1.00 91.94 169 TRP A O 1
ATOM 1334 N N . GLN A 1 170 ? 16.563 -2.200 -6.211 1.00 91.00 170 GLN A N 1
ATOM 1335 C CA . GLN A 1 170 ? 16.578 -1.227 -7.292 1.00 91.00 170 GLN A CA 1
ATOM 1336 C C . GLN A 1 170 ? 15.192 -0.646 -7.512 1.00 91.00 170 GLN A C 1
ATOM 1338 O O . GLN A 1 170 ? 14.179 -1.296 -7.252 1.00 91.00 170 GLN A O 1
ATOM 1343 N N . ASN A 1 171 ? 15.168 0.582 -8.017 1.00 87.94 171 ASN A N 1
ATOM 1344 C CA . ASN A 1 171 ? 13.945 1.185 -8.515 1.00 87.94 171 ASN A CA 1
ATOM 1345 C C . ASN A 1 171 ? 13.696 0.650 -9.933 1.00 87.94 171 ASN A C 1
ATOM 1347 O O . ASN A 1 171 ? 14.433 0.989 -10.861 1.00 87.94 171 ASN A O 1
ATOM 1351 N N . LEU A 1 172 ? 12.682 -0.207 -10.077 1.00 85.94 172 LEU A N 1
ATOM 1352 C CA . LEU A 1 172 ? 12.363 -0.878 -11.343 1.00 85.94 172 LEU A CA 1
ATOM 1353 C C . LEU A 1 172 ? 11.660 0.041 -12.352 1.00 85.94 172 LEU A C 1
ATOM 1355 O O . LEU A 1 172 ? 11.520 -0.319 -13.516 1.00 85.94 172 LEU A O 1
ATOM 1359 N N . LEU A 1 173 ? 11.235 1.227 -11.916 1.00 82.81 173 LEU A N 1
ATOM 1360 C CA . LEU A 1 173 ? 10.567 2.228 -12.744 1.00 82.81 173 LEU A CA 1
ATOM 1361 C C . LEU A 1 173 ? 11.543 3.279 -13.299 1.00 82.81 173 LEU A C 1
ATOM 1363 O O . LEU A 1 173 ? 11.119 4.218 -13.968 1.00 82.81 173 LEU A O 1
ATOM 1367 N N . LYS A 1 174 ? 12.853 3.120 -13.065 1.00 80.44 174 LYS A N 1
ATOM 1368 C CA . LYS A 1 174 ? 13.900 3.864 -13.773 1.00 80.44 174 LYS A CA 1
ATOM 1369 C C . LYS A 1 174 ? 14.313 3.108 -15.034 1.00 80.44 174 LYS A C 1
ATOM 1371 O O . LYS A 1 174 ? 15.061 2.130 -14.975 1.00 80.44 174 LYS A O 1
ATOM 1376 N N . TYR A 1 175 ? 13.832 3.603 -16.165 1.00 73.12 175 TYR A N 1
ATOM 1377 C CA . TYR A 1 175 ? 14.143 3.137 -17.512 1.00 73.12 175 TYR A CA 1
ATOM 1378 C C . TYR A 1 175 ? 14.520 4.342 -18.388 1.00 73.12 175 TYR A C 1
ATOM 1380 O O . TYR A 1 175 ? 14.069 5.461 -18.125 1.00 73.12 175 TYR A O 1
ATOM 1388 N N . GLU A 1 176 ? 15.412 4.125 -19.357 1.00 62.88 176 GLU A N 1
ATOM 1389 C CA . GLU A 1 176 ? 15.798 5.138 -20.363 1.00 62.88 176 GLU A CA 1
ATOM 1390 C C . GLU A 1 176 ? 14.850 5.141 -21.558 1.00 62.88 176 GLU A C 1
ATOM 1392 O O . GLU A 1 176 ? 14.080 4.170 -21.669 1.00 62.88 176 GLU A O 1
#

Sequence (176 aa):
MSSVQSIASTQAKSNICNDLGYKASDILQANCIIWVEGPSDRIYLNFWLSSKAPDLVEGIHYSIMFYGGKSFSHLSGVDNDVSDRVEDFISIRALNRYSVIVFDSDKASSQSRLSSTKQRLKQEFDNGPGYTWVTAGREIENYLDAEALEMSIQEVHPSAAKIHDKGRWQNLLKYE

pLDDT: mean 80.15, std 17.7, range [29.67, 97.19]

Nearest PDB structures (foldseek):
  7s65-assembly1_E  TM=4.091E-01  e=6.774E-02  Synechococcus elongatus
  8dba-assembly1_G  TM=3.958E-01  e=3.687E-01  Cereibacter sphaeroides
  2fzv-assembly1_A  TM=4.040E-01  e=2.142E+00  Shigella flexneri 2a str. 2457T
  8tcs-assembly1_A  TM=3.558E-01  e=8.986E+00  Alistipes
  5kzf-assembly2_H  TM=3.175E-01  e=8.419E+00  Mycobacterium tuberculosis H37Ra

Organism: NCBI:txid2487740

Foldseek 3Di:
DDDDPPPVLVVVLQVLCVQQPHGLVQLLPFQAEEEEADPVVVVVVVVVCCVPPVVQDDPHHYHYGYPNPPPPPPDPDDPDPLPVCLVSLLSSCVSPVRYEYEDFQLDLDPPDDRDPSLVSSQVSQPPHNGHYHYQPARGVCLVDDLVVVQVVCCVVPVVWDGQPDSDRHDDSPDTD